Protein AF-A0A5Y3W7X8-F1 (afdb_monomer)

Nearest PDB structures (foldseek):
  7f9i-assembly1_A  TM=9.180E-01  e=1.423E-04  Edwardsiella piscicida
  7f9h-assembly1_A  TM=9.245E-01  e=3.688E-04  Edwardsiella piscicida
  1ner-assembly1_A  TM=7.891E-01  e=1.986E-02  Muvirus mu
  3vk0-assembly2_B  TM=6.222E-01  e=3.821E-02  Neisseria meningitidis MC58
  1b0n-assembly1_A  TM=5.680E-01  e=2.277E-01  Bacillus subtilis

Solvent-accessible surface area (backbone atoms only — not comparable to full-atom values): 5861 Å² total; per-residue (Å²): 138,85,85,83,81,81,90,77,95,73,78,95,57,100,55,52,61,52,70,64,59,56,51,50,49,28,54,76,68,72,49,50,73,66,55,52,27,61,75,67,72,47,62,88,62,48,52,60,44,16,74,75,75,67,35,70,71,34,43,45,53,51,18,61,74,62,74,42,60,44,54,76,44,29,38,64,62,42,55,54,49,50,5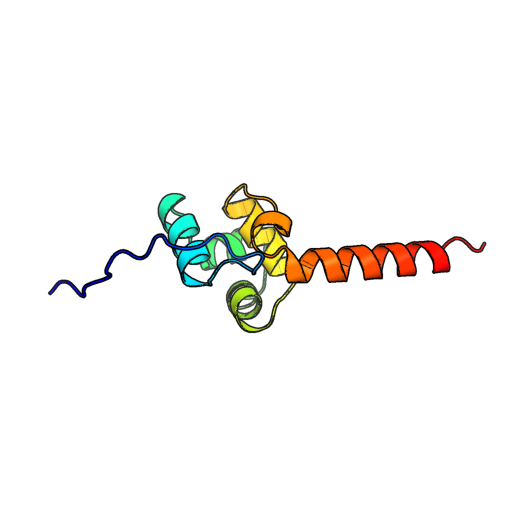8,49,48,55,58,53,51,68,71,69,71,79,128

InterPro domains:
  IPR010982 Lambda repressor-like, DNA-binding domain superfamily [G3DSA:1.10.260.40] (12-81)
  IPR010982 Lambda repressor-like, DNA-binding domain superfamily [SSF47413] (13-81)
  IPR038722 Ner, winged helix-turn-helix DNA-binding domain [PF13693] (16-83)

Foldseek 3Di:
DDDDDDDDPDDPDPAAAQPVVLVVLCVVLVHDLVNLCVVVVHPPCPLVCCNVPNDPVSLCSSCVSSVHDSCSNGVPVVVVVVVVVVVVVVVPPDD

Mean predicted aligned error: 9.62 Å

Organism: Salmonella diarizonae (NCBI:txid59204)

Secondary structure (DSSP, 8-state):
-------------SSPPPHHHHHHHHHHTT--HHHHHHHHTPPTTHHHHHHHH--HHHHHHHHHHHTS-HHHHSHHHHHHHHHHHHHHHHHS---

Structure (mmCIF, N/CA/C/O backbone):
data_AF-A0A5Y3W7X8-F1
#
_entry.id   AF-A0A5Y3W7X8-F1
#
loop_
_atom_site.group_PDB
_atom_site.id
_atom_site.type_symbol
_atom_site.label_atom_id
_atom_site.label_alt_id
_atom_site.label_comp_id
_atom_site.label_asym_id
_atom_site.label_entity_id
_atom_site.label_seq_id
_atom_site.pdbx_PDB_ins_code
_atom_site.Cartn_x
_atom_site.Cartn_y
_atom_site.Cartn_z
_atom_site.occupancy
_atom_site.B_iso_or_equiv
_atom_site.auth_seq_id
_atom_site.auth_comp_id
_atom_site.auth_asym_id
_atom_site.auth_atom_id
_atom_site.pdbx_PDB_model_num
ATOM 1 N N . MET A 1 1 ? -7.587 -9.653 28.472 1.00 47.09 1 MET A N 1
ATOM 2 C CA . MET A 1 1 ? -8.037 -9.454 27.073 1.00 47.09 1 MET A CA 1
ATOM 3 C C . MET A 1 1 ? -8.050 -7.955 26.796 1.00 47.09 1 MET A C 1
ATOM 5 O O . MET A 1 1 ? -8.196 -7.216 27.754 1.00 47.09 1 MET A O 1
ATOM 9 N N . ALA A 1 2 ? -7.871 -7.543 25.536 1.00 45.19 2 ALA A N 1
ATOM 10 C CA . ALA A 1 2 ? -7.619 -6.172 25.051 1.00 45.19 2 ALA A CA 1
ATOM 11 C C . ALA A 1 2 ? -6.156 -5.692 25.174 1.00 45.19 2 ALA A C 1
ATOM 13 O O . ALA A 1 2 ? -5.748 -5.066 26.147 1.00 45.19 2 ALA A O 1
ATOM 14 N N . LYS A 1 3 ? -5.351 -5.988 24.141 1.00 43.03 3 LYS A N 1
ATOM 15 C CA . LYS A 1 3 ? -4.081 -5.291 23.912 1.00 43.03 3 LYS A CA 1
ATOM 16 C C . LYS A 1 3 ? -4.385 -3.947 23.251 1.00 43.03 3 LYS A C 1
ATOM 18 O O . LYS A 1 3 ? -4.680 -3.884 22.065 1.00 43.03 3 LYS A O 1
ATOM 23 N N . ASN A 1 4 ? -4.377 -2.933 24.107 1.00 49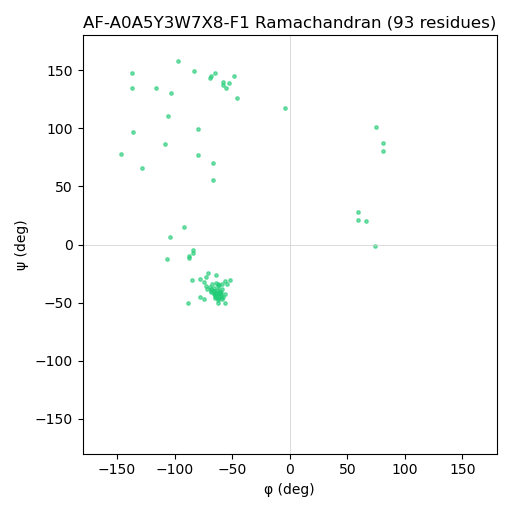.12 4 ASN A N 1
ATOM 24 C CA . ASN A 1 4 ? -3.920 -1.565 23.905 1.00 49.12 4 ASN A CA 1
ATOM 25 C C . ASN A 1 4 ? -3.283 -1.277 22.530 1.00 49.12 4 ASN A C 1
ATOM 27 O O . ASN A 1 4 ? -2.219 -1.816 22.224 1.00 49.12 4 ASN A O 1
ATOM 31 N N . GLN A 1 5 ? -3.885 -0.380 21.748 1.00 45.72 5 GLN A N 1
ATOM 32 C CA . GLN A 1 5 ? -3.160 0.337 20.702 1.00 45.72 5 GLN A CA 1
ATOM 33 C C . GLN A 1 5 ? -3.574 1.809 20.745 1.00 45.72 5 GLN A C 1
ATOM 35 O O . GLN A 1 5 ? -4.640 2.209 20.279 1.00 45.72 5 GLN A O 1
ATOM 40 N N . GLU A 1 6 ? -2.738 2.581 21.430 1.00 42.88 6 GLU A N 1
ATOM 41 C CA . GLU A 1 6 ? -2.908 4.002 21.688 1.00 42.88 6 GLU A CA 1
ATOM 42 C C . GLU A 1 6 ? -2.752 4.834 20.411 1.00 42.88 6 GLU A C 1
ATOM 44 O O . GLU A 1 6 ? -1.935 4.566 19.528 1.00 42.88 6 GLU A O 1
ATOM 49 N N . ARG A 1 7 ? -3.577 5.881 20.360 1.00 61.72 7 ARG A N 1
ATOM 50 C CA . ARG A 1 7 ? -3.560 7.000 19.420 1.00 61.72 7 ARG A CA 1
ATOM 51 C C . ARG A 1 7 ? -2.148 7.565 19.229 1.00 61.72 7 ARG A C 1
ATOM 53 O O . ARG A 1 7 ? -1.578 8.068 20.183 1.00 61.72 7 ARG A O 1
ATOM 60 N N . THR A 1 8 ? -1.676 7.652 17.987 1.00 42.94 8 THR A N 1
ATOM 61 C CA . THR A 1 8 ? -0.740 8.709 17.547 1.00 42.94 8 THR A CA 1
ATOM 62 C C . THR A 1 8 ? -1.015 9.064 16.085 1.00 42.94 8 THR A C 1
ATOM 64 O O . THR A 1 8 ? -0.339 8.646 15.148 1.00 42.94 8 THR A O 1
ATOM 67 N N . ALA A 1 9 ? -2.066 9.855 15.873 1.00 52.59 9 ALA A N 1
ATOM 68 C CA . ALA A 1 9 ? -2.237 10.604 14.636 1.00 52.59 9 ALA A CA 1
ATOM 69 C C . ALA A 1 9 ? -1.352 11.856 14.711 1.00 52.59 9 ALA A C 1
ATOM 71 O O . ALA A 1 9 ? -1.852 12.940 14.984 1.00 52.59 9 ALA A O 1
ATOM 72 N N . GLU A 1 10 ? -0.040 11.718 14.505 1.00 49.59 10 GLU A N 1
ATOM 73 C CA . GLU A 1 10 ? 0.848 12.880 14.432 1.00 49.59 10 GLU A CA 1
ATOM 74 C C . GLU A 1 10 ? 1.880 12.792 13.303 1.00 49.59 10 GLU A C 1
ATOM 76 O O . GLU A 1 10 ? 2.581 11.799 13.124 1.00 49.59 10 GLU A O 1
ATOM 81 N N . LYS A 1 11 ? 1.981 13.930 12.602 1.00 42.50 11 LYS A N 1
ATOM 82 C CA . LYS A 1 11 ? 2.998 14.366 11.632 1.00 42.50 11 LYS A CA 1
ATOM 83 C C . LYS A 1 11 ? 2.956 13.719 10.246 1.00 42.50 11 LYS A C 1
ATOM 85 O O . LYS A 1 11 ? 3.533 12.669 9.978 1.00 42.50 11 LYS A O 1
ATOM 90 N N . PHE A 1 12 ? 2.385 14.481 9.311 1.00 45.88 12 PHE A N 1
ATOM 91 C CA . PHE A 1 12 ? 2.612 14.371 7.869 1.00 45.88 12 PHE A CA 1
ATOM 92 C C . PHE A 1 12 ? 4.066 14.778 7.558 1.00 45.88 12 PHE A C 1
ATOM 94 O O . PHE A 1 12 ? 4.354 15.861 7.060 1.00 45.88 12 PHE A O 1
ATOM 101 N N . SER A 1 13 ? 5.021 13.939 7.958 1.00 49.50 13 SER A N 1
ATOM 102 C CA . SER A 1 13 ? 6.391 14.036 7.467 1.00 49.50 13 SER A CA 1
ATOM 103 C C . SER A 1 13 ? 6.377 13.642 5.990 1.00 49.50 13 SER A C 1
ATOM 105 O O . SER A 1 13 ? 5.609 12.762 5.608 1.00 49.50 13 SER A O 1
ATOM 107 N N . PHE A 1 14 ? 7.211 14.273 5.163 1.00 59.25 14 PHE A N 1
ATOM 108 C CA . PHE A 1 14 ? 7.471 13.915 3.761 1.00 59.25 14 PHE A CA 1
ATOM 109 C C . PHE A 1 14 ? 8.179 12.544 3.677 1.00 59.25 14 PHE A C 1
ATOM 111 O O . PHE A 1 14 ? 9.312 12.406 3.224 1.00 59.25 14 PHE A O 1
ATOM 118 N N . ARG A 1 15 ? 7.563 11.524 4.265 1.00 73.75 15 ARG A N 1
ATOM 119 C CA . ARG A 1 15 ? 8.090 10.186 4.485 1.00 73.75 15 ARG A CA 1
ATOM 120 C C . ARG A 1 15 ? 6.996 9.194 4.141 1.00 73.75 15 ARG A C 1
ATOM 122 O O . ARG A 1 15 ? 5.808 9.469 4.300 1.00 73.75 15 ARG A O 1
ATOM 129 N N . ASP A 1 16 ? 7.439 8.050 3.648 1.00 86.06 16 ASP A N 1
ATOM 130 C CA . ASP A 1 16 ? 6.590 6.908 3.345 1.00 86.06 16 ASP A CA 1
ATOM 131 C C . ASP A 1 16 ? 5.653 6.582 4.519 1.00 86.06 16 ASP A C 1
ATOM 133 O O . ASP A 1 16 ? 6.025 6.720 5.689 1.00 86.06 16 ASP A O 1
ATOM 137 N N . TRP A 1 17 ? 4.438 6.125 4.214 1.00 88.44 17 TRP A N 1
ATOM 138 C CA . TRP A 1 17 ? 3.497 5.683 5.231 1.00 88.44 17 TRP A CA 1
ATOM 139 C C . TRP A 1 17 ? 4.118 4.554 6.059 1.00 88.44 17 TRP A C 1
ATOM 141 O O . TRP A 1 17 ? 4.704 3.621 5.498 1.00 88.44 17 TRP A O 1
ATOM 151 N N . PRO A 1 18 ? 3.950 4.579 7.391 1.00 86.00 18 PRO A N 1
ATOM 152 C CA . PRO A 1 18 ? 4.357 3.458 8.218 1.00 86.00 18 PRO A CA 1
ATOM 153 C C . PRO A 1 18 ? 3.516 2.224 7.871 1.00 86.00 18 PRO A C 1
ATOM 155 O O . PRO A 1 18 ? 2.329 2.328 7.543 1.00 86.00 18 PRO A O 1
ATOM 158 N N . ALA A 1 19 ? 4.117 1.036 7.981 1.00 84.38 19 ALA A N 1
ATOM 159 C CA . ALA A 1 19 ? 3.461 -0.226 7.631 1.00 84.38 19 ALA A CA 1
ATOM 160 C C . ALA A 1 19 ? 2.143 -0.447 8.397 1.00 84.38 19 ALA A C 1
ATOM 162 O O . ALA A 1 19 ? 1.210 -1.043 7.864 1.00 84.38 19 ALA A O 1
ATOM 163 N N . GLU A 1 20 ? 2.045 0.053 9.630 1.00 86.81 20 GLU A N 1
ATOM 164 C CA . GLU A 1 20 ? 0.830 -0.013 10.448 1.00 86.81 20 GLU A CA 1
ATOM 165 C C . GLU A 1 20 ? -0.322 0.800 9.859 1.00 86.81 20 GLU A C 1
ATOM 167 O O . GLU A 1 20 ? -1.446 0.313 9.820 1.00 86.81 20 GLU A O 1
ATOM 172 N N . LYS A 1 21 ? -0.048 1.993 9.317 1.00 88.38 21 LYS A N 1
ATOM 173 C CA . LYS A 1 21 ? -1.070 2.827 8.671 1.00 88.38 21 LYS A CA 1
ATOM 174 C C . LYS A 1 21 ? -1.610 2.172 7.401 1.00 88.38 21 LYS A C 1
ATOM 176 O O . LYS A 1 21 ? -2.813 2.191 7.162 1.00 88.38 21 LYS A O 1
ATOM 181 N N . VAL A 1 22 ? -0.729 1.555 6.613 1.00 89.25 22 VAL A N 1
ATOM 182 C CA . VAL A 1 22 ? -1.119 0.785 5.420 1.00 89.25 22 VAL A CA 1
ATOM 183 C C . VAL A 1 22 ? -1.999 -0.403 5.816 1.00 89.25 22 VAL A C 1
ATOM 185 O O . VAL A 1 22 ? -3.062 -0.597 5.236 1.00 89.25 22 VAL A O 1
ATOM 188 N N . LYS A 1 23 ? -1.607 -1.160 6.851 1.00 88.19 23 LYS A N 1
ATOM 189 C CA . LYS A 1 23 ? -2.420 -2.264 7.385 1.00 88.19 23 LYS A CA 1
ATOM 190 C C . LYS A 1 23 ? -3.766 -1.786 7.930 1.00 88.19 23 LYS A C 1
ATOM 192 O O . LYS A 1 23 ? -4.768 -2.434 7.664 1.00 88.19 23 LYS A O 1
ATOM 197 N N . GLY A 1 24 ? -3.798 -0.660 8.641 1.00 91.50 24 GLY A N 1
ATOM 198 C CA . GLY A 1 24 ? -5.031 -0.062 9.155 1.00 91.50 24 GLY A CA 1
ATOM 199 C C . GLY A 1 24 ? -6.014 0.257 8.032 1.00 91.50 24 GLY A C 1
ATOM 200 O O . GLY A 1 24 ? -7.160 -0.173 8.090 1.00 91.50 24 GLY A O 1
ATOM 201 N N . ARG A 1 25 ? -5.543 0.892 6.950 1.00 92.38 25 ARG A N 1
ATOM 202 C CA . ARG A 1 25 ? -6.379 1.140 5.765 1.00 92.38 25 ARG A CA 1
ATOM 203 C C . ARG A 1 25 ? -6.897 -0.137 5.114 1.00 92.38 25 ARG A C 1
ATOM 205 O O . ARG A 1 25 ? -8.055 -0.183 4.729 1.00 92.38 25 ARG A O 1
ATOM 212 N N . LEU A 1 26 ? -6.064 -1.169 5.002 1.00 90.62 26 LEU A N 1
ATOM 213 C CA . LEU A 1 26 ? -6.498 -2.458 4.458 1.00 90.62 26 LEU A CA 1
ATOM 214 C C . LEU A 1 26 ? -7.621 -3.081 5.299 1.00 90.62 26 LEU A C 1
ATOM 216 O O . LEU A 1 26 ? -8.606 -3.560 4.745 1.00 90.62 26 LEU A O 1
ATOM 220 N N . VAL A 1 27 ? -7.511 -3.001 6.628 1.00 90.69 27 VAL A N 1
ATOM 221 C CA . VAL A 1 27 ? -8.557 -3.465 7.551 1.00 90.69 27 VAL A CA 1
ATOM 222 C C . VAL A 1 27 ? -9.835 -2.635 7.416 1.00 90.69 27 VAL A C 1
ATOM 224 O O . VAL A 1 27 ? -10.912 -3.219 7.364 1.00 90.69 27 VAL A O 1
ATOM 227 N N . GLU A 1 28 ? -9.736 -1.307 7.299 1.00 90.19 28 GLU A N 1
ATOM 228 C CA . GLU A 1 28 ? -10.894 -0.429 7.048 1.00 90.19 28 GLU A CA 1
ATOM 229 C C . GLU A 1 28 ? -11.631 -0.788 5.751 1.00 90.19 28 GLU A C 1
ATOM 231 O O . GLU A 1 28 ? -12.853 -0.685 5.693 1.00 90.19 28 GLU A O 1
ATOM 236 N N . MET A 1 29 ? -10.907 -1.242 4.724 1.00 88.94 29 MET A N 1
ATOM 237 C CA . MET A 1 29 ? -11.498 -1.706 3.464 1.00 88.94 29 MET A CA 1
ATOM 238 C C . MET A 1 29 ? -11.967 -3.163 3.500 1.00 88.94 29 MET A C 1
ATOM 240 O O . MET A 1 29 ? -12.531 -3.645 2.522 1.00 88.94 29 MET A O 1
ATOM 244 N N . GLY A 1 30 ? -11.721 -3.883 4.598 1.00 91.69 30 GLY A N 1
ATOM 245 C CA . GLY A 1 30 ? -12.017 -5.311 4.703 1.00 91.69 30 GLY A CA 1
ATOM 246 C C . GLY A 1 30 ? -11.165 -6.185 3.778 1.00 91.69 30 GLY A C 1
ATOM 247 O O . GLY A 1 30 ? -11.546 -7.314 3.483 1.00 91.69 30 GLY A O 1
ATOM 248 N N . VAL A 1 31 ? -10.017 -5.685 3.313 1.00 91.25 31 VAL A N 1
ATOM 249 C CA . VAL A 1 31 ? -9.122 -6.398 2.397 1.00 91.25 31 VAL A CA 1
ATOM 250 C C . VAL A 1 31 ? -7.926 -6.944 3.170 1.00 91.25 31 VAL A C 1
ATOM 252 O O . VAL A 1 31 ? -7.247 -6.216 3.894 1.00 91.25 31 VAL A O 1
ATOM 255 N N . THR A 1 32 ? -7.609 -8.229 3.000 1.00 89.81 32 THR A N 1
ATOM 256 C CA . THR A 1 32 ? -6.394 -8.815 3.585 1.00 89.81 32 THR A CA 1
ATOM 257 C C . THR A 1 32 ? -5.254 -8.871 2.572 1.00 89.81 32 THR A C 1
ATOM 259 O O . THR A 1 32 ? -5.477 -8.929 1.366 1.00 89.81 32 THR A O 1
ATOM 262 N N . LEU A 1 33 ? -4.003 -8.938 3.047 1.00 87.50 33 LEU A N 1
ATOM 263 C CA . LEU A 1 33 ? -2.835 -9.114 2.165 1.00 87.50 33 LEU A CA 1
ATOM 264 C C . LEU A 1 33 ? -2.981 -10.344 1.254 1.00 87.50 33 LEU A C 1
ATOM 266 O O . LEU A 1 33 ? -2.543 -10.321 0.110 1.00 87.50 33 LEU A O 1
ATOM 270 N N . ARG A 1 34 ? -3.629 -11.397 1.759 1.00 88.12 34 ARG A N 1
ATOM 271 C CA . ARG A 1 34 ? -3.837 -12.655 1.044 1.00 88.12 34 ARG A CA 1
ATOM 272 C C . ARG A 1 34 ? -4.913 -12.532 -0.036 1.00 88.12 34 ARG A C 1
ATOM 274 O O . ARG A 1 34 ? -4.802 -13.177 -1.074 1.00 88.12 34 ARG A O 1
ATOM 281 N N . ASP A 1 35 ? -5.927 -11.695 0.185 1.00 90.25 35 ASP A N 1
ATOM 282 C CA . ASP A 1 35 ? -6.928 -11.375 -0.838 1.00 90.25 35 ASP A CA 1
ATOM 283 C C . ASP A 1 35 ? -6.315 -10.560 -1.977 1.00 90.25 35 ASP A C 1
ATOM 285 O O . ASP A 1 35 ? -6.597 -10.840 -3.139 1.00 90.25 35 ASP A O 1
ATOM 289 N N . ILE A 1 36 ? -5.402 -9.634 -1.665 1.00 90.88 36 ILE A N 1
ATOM 290 C CA . ILE A 1 36 ? -4.632 -8.894 -2.679 1.00 90.88 36 ILE A CA 1
ATOM 291 C C . ILE A 1 36 ? -3.765 -9.858 -3.494 1.00 90.88 36 ILE A C 1
ATOM 293 O O . ILE A 1 36 ? -3.780 -9.805 -4.720 1.00 90.88 36 ILE A O 1
ATOM 297 N N . GLU A 1 37 ? -3.037 -10.765 -2.832 1.00 89.31 37 GLU A N 1
ATOM 298 C CA . GLU A 1 37 ? -2.225 -11.786 -3.509 1.00 89.31 37 GLU A CA 1
ATOM 299 C C . GLU A 1 37 ? -3.073 -12.660 -4.437 1.00 89.31 37 GLU A C 1
ATOM 301 O O . GLU A 1 37 ? -2.696 -12.872 -5.589 1.00 89.31 37 GLU A O 1
ATOM 306 N N . ARG A 1 38 ? -4.244 -13.109 -3.966 1.00 89.75 38 ARG A N 1
ATOM 307 C CA . ARG A 1 38 ? -5.171 -13.929 -4.756 1.00 89.75 38 ARG A CA 1
ATOM 308 C C . ARG A 1 38 ? -5.737 -13.164 -5.951 1.00 89.75 38 ARG A C 1
ATOM 310 O O . ARG A 1 38 ? -5.758 -13.711 -7.047 1.00 89.75 38 ARG A O 1
ATOM 317 N N . SER A 1 39 ? -6.172 -11.922 -5.745 1.00 87.12 39 SER A N 1
ATOM 318 C CA . SER A 1 39 ? -6.731 -11.069 -6.801 1.00 87.12 39 SER A CA 1
ATOM 319 C C . SER A 1 39 ? -5.698 -10.768 -7.890 1.00 87.12 39 SER A C 1
ATOM 321 O O . SER A 1 39 ? -5.995 -10.815 -9.079 1.00 87.12 39 SER A O 1
ATOM 323 N N . ALA A 1 40 ? -4.448 -10.539 -7.486 1.00 85.06 40 ALA A N 1
ATOM 324 C CA . ALA A 1 40 ? -3.357 -10.220 -8.396 1.00 85.06 40 ALA A CA 1
ATOM 325 C C . ALA A 1 40 ? -2.678 -11.443 -9.036 1.00 85.06 40 ALA A C 1
ATOM 327 O O . ALA A 1 40 ? -1.777 -11.271 -9.859 1.00 85.06 40 ALA A O 1
ATOM 328 N N . GLY A 1 41 ? -3.022 -12.665 -8.615 1.00 85.81 41 GLY A N 1
ATOM 329 C CA . GLY A 1 41 ? -2.283 -13.875 -8.990 1.00 85.81 41 GLY A CA 1
ATOM 330 C C . GLY A 1 41 ? -0.809 -13.837 -8.560 1.00 85.81 41 GLY A C 1
ATOM 331 O O . GLY A 1 41 ? 0.052 -14.416 -9.223 1.00 85.81 41 GLY A O 1
ATOM 332 N N . ALA A 1 42 ? -0.493 -13.111 -7.486 1.00 80.94 42 ALA A N 1
ATOM 333 C CA . ALA A 1 42 ? 0.873 -12.948 -7.008 1.00 80.94 42 ALA A CA 1
ATOM 334 C C . ALA A 1 42 ? 1.304 -14.139 -6.130 1.00 80.94 42 ALA A C 1
ATOM 336 O O . ALA A 1 42 ? 0.476 -14.708 -5.414 1.00 80.94 42 ALA A O 1
ATOM 337 N N . PRO A 1 43 ? 2.604 -14.499 -6.116 1.00 78.62 43 PRO A N 1
ATOM 338 C CA . PRO A 1 43 ? 3.125 -15.487 -5.179 1.00 78.62 43 PRO A CA 1
ATOM 339 C C . PRO A 1 43 ? 2.864 -15.056 -3.735 1.00 78.62 43 PRO A C 1
ATOM 341 O O . PRO A 1 43 ? 3.050 -13.882 -3.396 1.00 78.62 43 PRO A O 1
ATOM 344 N N . MET A 1 44 ? 2.501 -16.016 -2.887 1.00 73.44 44 MET A N 1
ATOM 345 C CA . MET A 1 44 ? 2.350 -15.814 -1.446 1.00 73.44 44 MET A CA 1
ATOM 346 C C . MET A 1 44 ? 3.630 -15.179 -0.863 1.00 73.44 44 MET A C 1
ATOM 348 O O . MET A 1 44 ? 4.732 -15.512 -1.295 1.00 73.44 44 MET A O 1
ATOM 352 N N . ASP A 1 45 ? 3.481 -14.218 0.052 1.00 78.75 45 ASP A N 1
ATOM 353 C CA . ASP A 1 45 ? 4.542 -13.366 0.625 1.00 78.75 45 ASP A CA 1
ATOM 354 C C . ASP A 1 45 ? 5.102 -12.253 -0.284 1.00 78.75 45 ASP A C 1
ATOM 356 O O . ASP A 1 45 ? 5.911 -11.434 0.177 1.00 78.75 45 ASP A O 1
ATOM 360 N N . SER A 1 46 ? 4.641 -12.115 -1.532 1.00 83.06 46 SER A N 1
ATOM 361 C CA . SER A 1 46 ? 5.054 -10.995 -2.397 1.00 83.06 46 SER A CA 1
ATOM 362 C C . SER A 1 46 ? 4.629 -9.645 -1.820 1.00 83.06 46 SER A C 1
ATOM 364 O O . SER A 1 46 ? 5.416 -8.693 -1.797 1.00 83.06 46 SER A O 1
ATOM 366 N N . ILE A 1 47 ? 3.401 -9.559 -1.303 1.00 86.94 47 ILE A N 1
ATOM 367 C CA . ILE A 1 47 ? 2.862 -8.323 -0.720 1.00 86.94 47 ILE A CA 1
ATOM 368 C C . ILE A 1 47 ? 3.526 -8.039 0.631 1.00 86.94 47 ILE A C 1
ATOM 370 O O . ILE A 1 47 ? 3.841 -6.893 0.961 1.00 86.94 47 ILE A O 1
ATOM 374 N N . ARG A 1 48 ? 3.838 -9.088 1.395 1.00 85.62 48 ARG A N 1
ATOM 375 C CA . ARG A 1 48 ? 4.567 -8.965 2.663 1.00 85.62 48 ARG A CA 1
ATOM 376 C C . ARG A 1 48 ? 5.989 -8.450 2.441 1.00 85.62 48 ARG A C 1
ATOM 378 O O . ARG A 1 48 ? 6.438 -7.538 3.135 1.00 85.62 48 ARG A O 1
ATOM 385 N N . THR A 1 49 ? 6.662 -8.966 1.417 1.00 84.12 49 THR A N 1
ATOM 386 C CA . THR A 1 49 ? 7.984 -8.498 0.985 1.00 84.12 49 THR A CA 1
ATOM 387 C C . THR A 1 49 ? 7.932 -7.055 0.487 1.00 84.12 49 THR A C 1
ATOM 389 O O . THR A 1 49 ? 8.878 -6.301 0.722 1.00 84.12 49 THR A O 1
ATOM 392 N N . ALA A 1 50 ? 6.825 -6.630 -0.132 1.00 86.00 50 ALA A N 1
ATOM 393 C CA . ALA A 1 50 ? 6.641 -5.247 -0.564 1.00 86.00 50 ALA A CA 1
ATOM 394 C C . ALA A 1 50 ? 6.710 -4.255 0.600 1.00 86.00 50 ALA A C 1
ATOM 396 O O . ALA A 1 50 ? 7.419 -3.255 0.497 1.00 86.00 50 ALA A O 1
ATOM 397 N N . LEU A 1 51 ? 6.068 -4.581 1.725 1.00 83.31 51 LEU A N 1
ATOM 398 C CA . LEU A 1 51 ? 6.087 -3.756 2.935 1.00 83.31 51 LEU A CA 1
ATOM 399 C C . LEU A 1 51 ? 7.469 -3.699 3.606 1.00 83.31 51 LEU A C 1
ATOM 401 O O . LEU A 1 51 ? 7.822 -2.670 4.175 1.00 83.31 51 LEU A O 1
ATOM 405 N N . VAL A 1 52 ? 8.253 -4.782 3.548 1.00 81.94 52 VAL A N 1
ATOM 406 C CA . VAL A 1 52 ? 9.560 -4.869 4.232 1.00 81.94 52 VAL A CA 1
ATOM 407 C C . VAL A 1 52 ? 10.702 -4.336 3.366 1.00 81.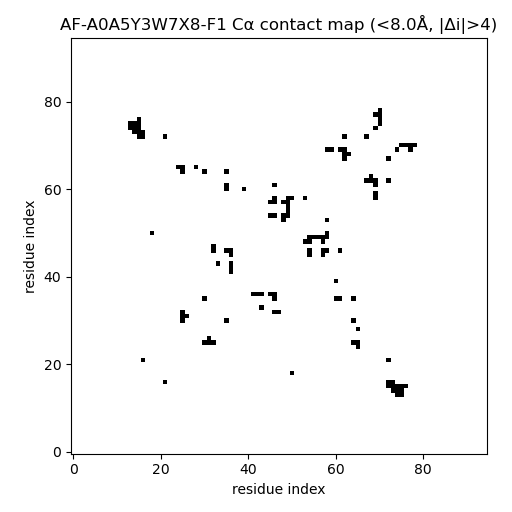94 52 VAL A C 1
ATOM 409 O O . VAL A 1 52 ? 11.504 -3.525 3.821 1.00 81.94 52 VAL A O 1
ATOM 412 N N . ARG A 1 53 ? 10.803 -4.794 2.114 1.00 78.44 53 ARG A N 1
ATOM 413 C CA . ARG A 1 53 ? 11.951 -4.538 1.226 1.00 78.44 53 ARG A CA 1
ATOM 414 C C . ARG A 1 53 ? 11.668 -3.531 0.113 1.00 78.44 53 ARG A C 1
ATOM 416 O O . ARG A 1 53 ? 12.608 -3.057 -0.513 1.00 78.44 53 ARG A O 1
ATOM 423 N N . GLY A 1 54 ? 10.407 -3.168 -0.127 1.00 78.69 54 GLY A N 1
ATOM 424 C CA . GLY A 1 54 ? 10.037 -2.242 -1.199 1.00 78.69 54 GLY A CA 1
ATOM 425 C C . GLY A 1 54 ? 9.957 -2.887 -2.568 1.00 78.69 54 GLY A C 1
ATOM 426 O O . GLY A 1 54 ? 10.859 -2.751 -3.397 1.00 78.69 54 GLY A O 1
ATOM 427 N N . PHE A 1 55 ? 8.843 -3.557 -2.831 1.00 84.44 55 PHE A N 1
ATOM 428 C CA . PHE A 1 55 ? 8.598 -4.231 -4.098 1.00 84.44 55 PHE A CA 1
ATOM 429 C C . PHE A 1 55 ? 7.579 -3.433 -4.921 1.00 84.44 55 PHE A C 1
ATOM 431 O O . PHE A 1 55 ? 6.409 -3.409 -4.549 1.00 84.44 55 PHE A O 1
ATOM 438 N N . PRO A 1 56 ? 7.974 -2.795 -6.041 1.00 86.00 56 PRO A N 1
ATOM 439 C CA . PRO A 1 56 ? 7.111 -1.846 -6.752 1.00 86.00 56 PRO A CA 1
ATOM 440 C C . PRO A 1 56 ? 5.796 -2.461 -7.230 1.00 86.00 56 PRO A C 1
ATOM 442 O O . PRO A 1 56 ? 4.763 -1.811 -7.147 1.00 86.00 56 PRO A O 1
ATOM 445 N N . LYS A 1 57 ? 5.808 -3.718 -7.697 1.00 86.00 57 LYS A N 1
ATOM 446 C CA . LYS A 1 57 ? 4.572 -4.395 -8.119 1.00 86.00 57 LYS A CA 1
ATOM 447 C C . LYS A 1 57 ? 3.620 -4.605 -6.938 1.00 86.00 57 LYS A C 1
ATOM 449 O O . LYS A 1 57 ? 2.436 -4.344 -7.067 1.00 86.00 57 LYS A O 1
ATOM 454 N N . GLY A 1 58 ? 4.139 -5.007 -5.777 1.00 89.50 58 GLY A N 1
ATOM 455 C CA . GLY A 1 58 ? 3.322 -5.163 -4.572 1.00 89.50 58 GLY A CA 1
ATOM 456 C C . GLY A 1 58 ? 2.834 -3.829 -4.002 1.00 89.50 58 GLY A C 1
ATOM 457 O O . GLY A 1 58 ? 1.695 -3.742 -3.566 1.00 89.50 58 GLY A O 1
ATOM 458 N N . GLU A 1 59 ? 3.658 -2.778 -4.062 1.00 90.69 59 GLU A N 1
ATOM 459 C CA . GLU A 1 59 ? 3.268 -1.409 -3.690 1.00 90.69 59 GLU A CA 1
ATOM 460 C C . GLU A 1 59 ? 2.094 -0.911 -4.557 1.00 90.69 59 GLU A C 1
ATOM 462 O O . GLU A 1 59 ? 1.161 -0.317 -4.023 1.00 90.69 59 GLU A O 1
ATOM 467 N N . ILE A 1 60 ? 2.091 -1.198 -5.867 1.00 90.44 60 ILE A N 1
ATOM 468 C CA . ILE A 1 60 ? 0.961 -0.877 -6.760 1.00 90.44 60 ILE A CA 1
ATOM 469 C C . ILE A 1 60 ? -0.306 -1.620 -6.329 1.00 90.44 60 ILE A C 1
ATOM 471 O O . ILE A 1 60 ? -1.331 -0.983 -6.132 1.00 90.44 60 ILE A O 1
ATOM 475 N N . LEU A 1 61 ? -0.224 -2.933 -6.114 1.00 91.56 61 LEU A N 1
ATOM 476 C CA . LEU A 1 61 ? -1.392 -3.741 -5.746 1.00 91.56 61 LEU A CA 1
ATOM 477 C C . LEU A 1 61 ? -2.017 -3.296 -4.417 1.00 91.56 61 LEU A C 1
ATOM 479 O O . LEU A 1 61 ? -3.235 -3.251 -4.276 1.00 91.56 61 LEU A O 1
ATOM 483 N N . ILE A 1 62 ? -1.185 -2.929 -3.438 1.00 90.81 62 ILE A N 1
ATOM 484 C CA . ILE A 1 62 ? -1.661 -2.368 -2.168 1.00 90.81 62 ILE A CA 1
ATOM 485 C C . ILE A 1 62 ? -2.321 -1.002 -2.395 1.00 90.81 62 ILE A C 1
ATOM 487 O O . ILE A 1 62 ? -3.363 -0.723 -1.812 1.00 90.81 62 ILE A O 1
ATOM 491 N N . ALA A 1 63 ? -1.723 -0.147 -3.225 1.00 92.38 63 ALA A N 1
ATOM 492 C CA . ALA A 1 63 ? -2.276 1.160 -3.564 1.00 92.38 63 ALA A CA 1
ATOM 493 C C . ALA A 1 63 ? -3.642 1.046 -4.259 1.00 92.38 63 ALA A C 1
ATOM 495 O O . ALA A 1 63 ? -4.565 1.775 -3.907 1.00 92.38 63 ALA A O 1
ATOM 496 N N . GLU A 1 64 ? -3.789 0.095 -5.183 1.00 91.44 64 GLU A N 1
ATOM 497 C CA . GLU A 1 64 ? -5.055 -0.222 -5.852 1.00 91.44 64 GLU A CA 1
ATOM 498 C C . GLU A 1 64 ? -6.095 -0.747 -4.862 1.00 91.44 64 GLU A C 1
ATOM 500 O O . GLU A 1 64 ? -7.221 -0.257 -4.847 1.00 91.44 64 GLU A O 1
ATOM 505 N N . ALA A 1 65 ? -5.704 -1.665 -3.973 1.00 91.12 65 ALA A N 1
ATOM 506 C CA . ALA A 1 65 ? -6.584 -2.193 -2.933 1.00 91.12 65 ALA A CA 1
ATOM 507 C C . ALA A 1 65 ? -7.064 -1.115 -1.948 1.00 91.12 65 ALA A C 1
ATOM 509 O O . ALA A 1 65 ? -8.185 -1.199 -1.464 1.00 91.12 65 ALA A O 1
ATOM 510 N N . ILE A 1 66 ? -6.227 -0.113 -1.655 1.00 91.31 66 ILE A N 1
ATOM 511 C CA . ILE A 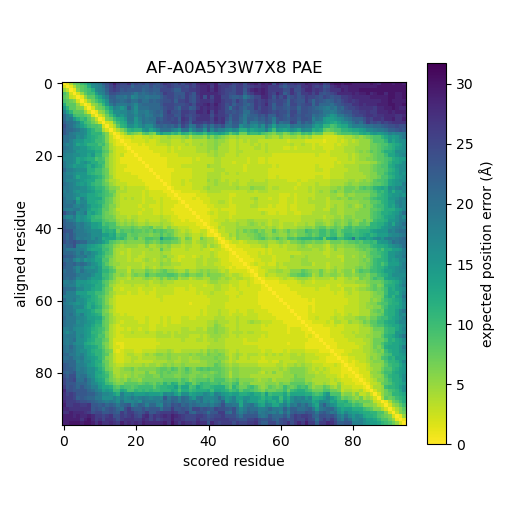1 66 ? -6.552 1.030 -0.784 1.00 91.31 66 ILE A CA 1
ATOM 512 C C . ILE A 1 66 ? -7.213 2.178 -1.581 1.00 91.31 66 ILE A C 1
ATOM 514 O O . ILE A 1 66 ? -7.670 3.158 -1.000 1.00 91.31 66 ILE A O 1
ATOM 518 N N . GLY A 1 67 ? -7.238 2.129 -2.915 1.00 91.12 67 GLY A N 1
ATOM 519 C CA . GLY A 1 67 ? -7.719 3.236 -3.749 1.00 91.12 67 GLY A CA 1
ATOM 520 C C . GLY A 1 67 ? -6.946 4.551 -3.559 1.00 91.12 67 GLY A C 1
ATOM 521 O O . GLY A 1 67 ? -7.469 5.626 -3.848 1.00 91.12 67 GLY A O 1
ATOM 522 N N . VAL A 1 68 ? -5.713 4.493 -3.047 1.00 91.25 68 VAL A N 1
ATOM 523 C CA . VAL A 1 68 ? -4.848 5.660 -2.820 1.00 91.25 68 VAL A CA 1
ATOM 524 C C . VAL A 1 68 ? -3.616 5.524 -3.705 1.00 91.25 68 VAL A C 1
ATOM 526 O O . VAL A 1 68 ? -3.003 4.458 -3.711 1.00 91.25 68 VAL A O 1
ATOM 529 N N . PRO A 1 69 ? -3.182 6.580 -4.415 1.00 89.75 69 PRO A N 1
ATOM 530 C CA . PRO A 1 69 ? -2.002 6.507 -5.264 1.00 89.75 69 PRO A CA 1
ATOM 531 C C . PRO A 1 69 ? -0.763 6.029 -4.498 1.00 89.75 69 PRO A C 1
ATOM 533 O O . PRO A 1 69 ? -0.425 6.553 -3.436 1.00 89.75 69 PRO A O 1
ATOM 536 N N . LYS A 1 70 ? -0.011 5.096 -5.087 1.00 89.94 70 LYS A N 1
ATOM 537 C CA . LYS A 1 70 ? 1.280 4.608 -4.560 1.00 89.94 70 LYS A CA 1
ATOM 538 C C . LYS A 1 70 ? 2.276 5.729 -4.238 1.00 89.94 70 LYS A C 1
ATOM 540 O O . LYS A 1 70 ? 3.058 5.602 -3.305 1.00 89.94 70 LYS A O 1
ATOM 545 N N . GLU A 1 71 ? 2.216 6.837 -4.976 1.00 89.75 71 GLU A N 1
ATOM 546 C CA . GLU A 1 71 ? 3.030 8.041 -4.762 1.00 89.75 71 GLU A CA 1
ATOM 547 C C . GLU A 1 71 ? 2.625 8.814 -3.504 1.00 89.75 71 GLU A C 1
ATOM 549 O O . GLU A 1 71 ? 3.447 9.506 -2.922 1.00 89.75 71 GLU A O 1
ATOM 554 N N . GLN A 1 72 ? 1.381 8.676 -3.047 1.00 89.50 72 GLN A N 1
ATOM 555 C CA . GLN A 1 72 ? 0.920 9.261 -1.791 1.00 89.50 72 GLN A CA 1
ATOM 556 C C . GLN A 1 72 ? 1.245 8.361 -0.592 1.00 89.50 72 GLN A C 1
ATOM 558 O O . GLN A 1 72 ? 1.475 8.866 0.508 1.00 89.50 72 GLN A O 1
ATOM 563 N N . ILE A 1 73 ? 1.279 7.039 -0.798 1.00 89.38 73 ILE A N 1
ATOM 564 C CA . ILE A 1 73 ? 1.655 6.068 0.239 1.00 89.38 73 ILE A CA 1
ATOM 565 C C . ILE A 1 73 ? 3.179 6.038 0.422 1.00 89.38 73 ILE A C 1
ATOM 567 O O . ILE A 1 73 ? 3.664 6.088 1.548 1.00 89.38 73 ILE A O 1
ATOM 571 N N . TRP A 1 74 ? 3.946 6.004 -0.670 1.00 89.00 74 TRP A N 1
ATOM 572 C CA . TRP A 1 74 ? 5.412 5.952 -0.667 1.00 89.00 74 TRP A CA 1
ATOM 573 C C . TRP A 1 74 ? 6.029 7.043 -1.564 1.00 89.00 74 TRP A C 1
ATOM 575 O O . TRP A 1 74 ? 6.658 6.719 -2.584 1.00 89.00 74 TRP A O 1
ATOM 585 N N . PRO A 1 75 ? 5.866 8.337 -1.221 1.00 89.06 75 PRO A N 1
ATOM 586 C CA . PRO A 1 75 ? 6.365 9.448 -2.034 1.00 89.06 75 PRO A CA 1
ATOM 587 C C . PRO A 1 75 ? 7.870 9.361 -2.288 1.00 89.06 75 PRO A C 1
ATOM 589 O O . PRO A 1 75 ? 8.308 9.506 -3.428 1.00 89.06 75 PRO A O 1
ATOM 592 N N . SER A 1 76 ? 8.667 9.019 -1.269 1.00 85.81 76 SER A N 1
ATOM 593 C CA . SER A 1 76 ? 10.130 8.984 -1.385 1.00 85.81 76 SER A CA 1
ATOM 594 C C . SER A 1 76 ? 10.609 7.904 -2.364 1.00 85.81 76 SER A C 1
ATOM 596 O O . SER A 1 76 ? 11.549 8.103 -3.141 1.00 85.81 76 SER A O 1
ATOM 598 N N . ARG A 1 77 ? 9.931 6.750 -2.376 1.00 85.38 77 ARG A N 1
ATOM 599 C CA . ARG A 1 77 ? 10.289 5.619 -3.245 1.00 85.38 77 ARG A CA 1
ATOM 600 C C . ARG A 1 77 ? 9.904 5.879 -4.688 1.00 85.38 77 ARG A C 1
ATOM 602 O O . ARG A 1 77 ? 10.707 5.639 -5.593 1.00 85.38 77 ARG A O 1
ATOM 609 N N . TRP A 1 78 ? 8.681 6.350 -4.911 1.00 86.44 78 TRP A N 1
ATOM 610 C CA . TRP A 1 78 ? 8.147 6.519 -6.258 1.00 86.44 78 TRP A CA 1
ATOM 611 C C . TRP A 1 78 ? 8.670 7.768 -6.952 1.00 86.44 78 TRP A C 1
ATOM 613 O O . TRP A 1 78 ? 8.893 7.705 -8.156 1.00 86.44 78 TRP A O 1
ATOM 623 N N . GLU A 1 79 ? 9.006 8.834 -6.225 1.00 85.81 79 GLU A N 1
ATOM 624 C CA . GLU A 1 79 ? 9.698 9.990 -6.801 1.00 85.81 79 GLU A CA 1
ATOM 625 C C . GLU A 1 79 ? 11.071 9.595 -7.370 1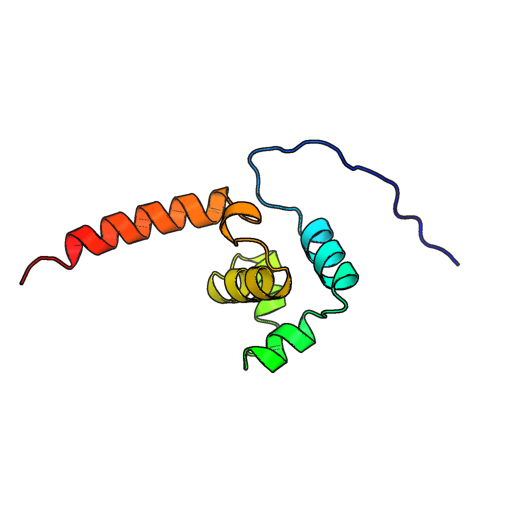.00 85.81 79 GLU A C 1
ATOM 627 O O . GLU A 1 79 ? 11.398 9.910 -8.520 1.00 85.81 79 GLU A O 1
ATOM 632 N N . LYS A 1 80 ? 11.850 8.808 -6.614 1.00 83.12 80 LYS A N 1
ATOM 633 C CA . LYS A 1 80 ? 13.143 8.286 -7.079 1.00 83.12 80 LYS A CA 1
ATOM 634 C C . LYS A 1 80 ? 12.978 7.362 -8.289 1.00 83.12 80 LYS A C 1
ATOM 636 O O . LYS A 1 80 ? 13.756 7.456 -9.239 1.00 83.12 80 LYS A O 1
ATOM 641 N N . ARG A 1 81 ? 11.972 6.474 -8.276 1.00 83.81 81 ARG A N 1
ATOM 642 C CA . ARG A 1 81 ? 11.679 5.578 -9.411 1.00 83.81 81 ARG A CA 1
ATOM 643 C C . ARG A 1 81 ? 11.231 6.357 -10.647 1.00 83.81 81 ARG A C 1
ATOM 645 O O . ARG A 1 81 ? 11.733 6.056 -11.723 1.00 83.81 81 ARG A O 1
ATOM 652 N N . ARG A 1 82 ? 10.348 7.351 -10.501 1.00 83.00 82 ARG A N 1
ATOM 653 C CA . ARG A 1 82 ? 9.881 8.220 -11.592 1.00 83.00 82 ARG A CA 1
ATOM 654 C C . ARG A 1 82 ? 11.067 8.895 -12.270 1.00 83.00 82 ARG A C 1
ATOM 656 O O . ARG A 1 82 ? 11.270 8.701 -13.463 1.00 83.00 82 ARG A O 1
ATOM 663 N N . ARG A 1 83 ? 11.954 9.508 -11.479 1.00 81.31 83 ARG A N 1
ATOM 664 C CA . ARG A 1 83 ? 13.177 10.146 -11.987 1.00 81.31 83 ARG A CA 1
ATOM 665 C C . ARG A 1 83 ? 14.125 9.168 -12.693 1.00 81.31 83 ARG A C 1
ATOM 6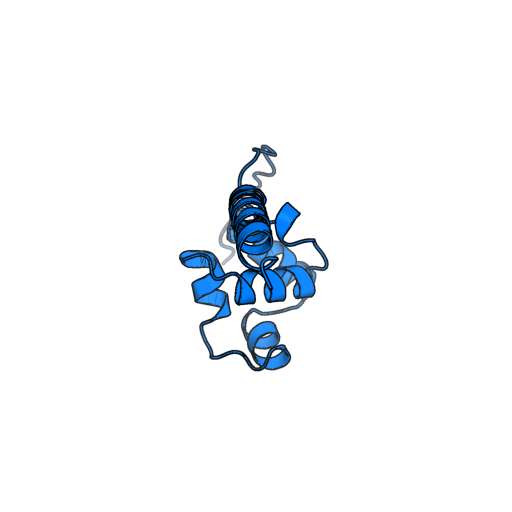67 O O . ARG A 1 83 ? 14.796 9.544 -13.652 1.00 81.31 83 ARG A O 1
ATOM 674 N N . MET A 1 84 ? 14.211 7.914 -12.236 1.00 76.62 84 MET A N 1
ATOM 675 C CA . MET A 1 84 ? 14.984 6.876 -12.936 1.00 76.62 84 MET A CA 1
ATOM 676 C C . MET A 1 84 ? 14.319 6.424 -14.240 1.00 76.62 84 MET A C 1
ATOM 678 O O . MET A 1 84 ? 15.021 6.180 -15.217 1.00 76.62 84 MET A O 1
ATOM 682 N N . GLN A 1 85 ? 12.991 6.306 -14.267 1.00 67.88 85 GLN A N 1
ATOM 683 C CA . GLN A 1 85 ? 12.243 5.932 -15.466 1.00 67.88 85 GLN A CA 1
ATOM 684 C C . GLN A 1 85 ? 12.304 7.026 -16.533 1.00 67.88 85 GLN A C 1
ATOM 686 O O . GLN A 1 85 ? 12.527 6.696 -17.690 1.00 67.88 85 GLN A O 1
ATOM 691 N N . GLU A 1 86 ? 12.219 8.304 -16.157 1.00 65.19 86 GLU A N 1
ATOM 692 C CA . GLU A 1 86 ? 12.408 9.437 -17.076 1.00 65.19 86 GLU A CA 1
ATOM 693 C C . GLU A 1 86 ? 13.803 9.408 -17.716 1.00 65.19 86 GLU A C 1
ATOM 695 O O . GLU A 1 86 ? 13.936 9.491 -18.937 1.00 65.19 86 GLU A O 1
ATOM 700 N N . LYS A 1 87 ? 14.854 9.166 -16.918 1.00 62.03 87 LYS A N 1
ATOM 701 C CA . LYS A 1 87 ? 16.217 8.972 -17.442 1.00 62.03 87 LYS A CA 1
ATOM 702 C C . LYS A 1 87 ? 16.331 7.747 -18.352 1.00 62.03 87 LYS A C 1
ATOM 704 O O . LYS A 1 87 ? 17.066 7.789 -19.333 1.00 62.03 87 LYS A O 1
ATOM 709 N N . LYS A 1 88 ? 15.608 6.663 -18.048 1.00 58.38 88 LYS A N 1
ATOM 710 C CA . LYS A 1 88 ? 15.572 5.457 -18.886 1.00 58.38 88 LYS A CA 1
ATOM 711 C C . LYS A 1 88 ? 14.767 5.678 -20.181 1.00 58.38 88 LYS A C 1
ATOM 713 O O . LYS A 1 88 ? 15.071 5.057 -21.193 1.00 58.38 88 LYS A O 1
ATOM 718 N N . GLY A 1 89 ? 13.783 6.574 -20.176 1.00 55.06 89 GLY A N 1
ATOM 719 C CA . GLY A 1 89 ? 13.028 6.994 -21.359 1.00 55.06 89 GLY A CA 1
ATOM 720 C C . GLY A 1 89 ? 13.883 7.789 -22.346 1.00 55.06 89 GLY A C 1
ATOM 721 O O . GLY A 1 89 ? 13.838 7.505 -23.539 1.00 55.06 89 GLY A O 1
ATOM 722 N N . LEU A 1 90 ? 14.747 8.688 -21.854 1.00 54.88 90 LEU A N 1
ATOM 723 C CA . LEU A 1 90 ? 15.688 9.428 -22.710 1.00 54.88 90 LEU A CA 1
ATOM 724 C C . LEU A 1 90 ? 16.730 8.536 -23.411 1.00 54.88 90 LEU A C 1
ATOM 726 O O . LEU A 1 90 ? 17.203 8.906 -24.478 1.00 54.88 90 LEU A O 1
ATOM 730 N N . VAL A 1 91 ? 17.082 7.368 -22.859 1.00 55.47 91 VAL A N 1
ATOM 731 C CA . VAL A 1 91 ? 18.067 6.461 -23.493 1.00 55.47 91 VAL A CA 1
ATOM 732 C C . VAL A 1 91 ? 17.456 5.484 -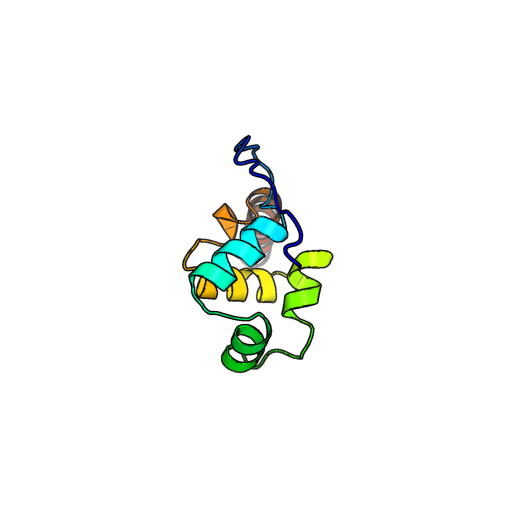24.504 1.00 55.47 91 VAL A C 1
ATOM 734 O O . VAL A 1 91 ? 18.200 4.850 -25.240 1.00 55.47 91 VAL A O 1
ATOM 737 N N . ASN A 1 92 ? 16.124 5.349 -24.570 1.00 51.81 92 ASN A N 1
ATOM 738 C CA . ASN A 1 92 ? 15.448 4.436 -25.511 1.00 51.81 92 ASN A CA 1
ATOM 739 C C . ASN A 1 92 ? 14.806 5.159 -26.714 1.00 51.81 92 ASN A C 1
ATOM 741 O O . ASN A 1 92 ? 14.117 4.527 -27.511 1.00 51.81 92 ASN A O 1
ATOM 745 N N . GLY A 1 93 ? 15.035 6.469 -26.856 1.00 43.50 93 GLY A N 1
ATOM 746 C CA . GLY A 1 93 ? 14.557 7.296 -27.971 1.00 43.50 93 GLY A CA 1
ATOM 747 C C . GLY A 1 93 ? 15.525 7.419 -29.154 1.00 43.50 93 GLY A C 1
ATOM 748 O O . GLY A 1 93 ? 15.354 8.322 -29.963 1.00 43.50 93 GLY A O 1
ATOM 749 N N . GLY A 1 94 ? 16.549 6.566 -29.244 1.00 43.06 94 GLY A N 1
ATOM 750 C CA . GLY A 1 94 ? 17.486 6.527 -30.369 1.00 43.06 94 GLY A CA 1
ATOM 751 C C . GLY A 1 94 ? 17.260 5.289 -31.230 1.00 43.06 94 GLY A C 1
ATOM 752 O O . GLY A 1 94 ? 17.891 4.260 -31.001 1.00 43.06 94 GLY A O 1
ATOM 753 N N . ARG A 1 95 ? 16.342 5.386 -32.188 1.00 42.94 95 ARG A N 1
ATOM 754 C CA . ARG A 1 95 ? 16.402 4.626 -33.440 1.00 42.94 95 ARG A CA 1
ATOM 755 C C . ARG A 1 95 ? 16.524 5.627 -34.571 1.00 42.94 95 ARG A C 1
ATOM 757 O O . ARG A 1 95 ? 15.823 6.658 -34.475 1.00 42.94 95 ARG A O 1
#

pLDDT: mean 77.42, std 16.66, range [42.5, 92.38]

Sequence (95 aa):
MAKNQERTAEKFS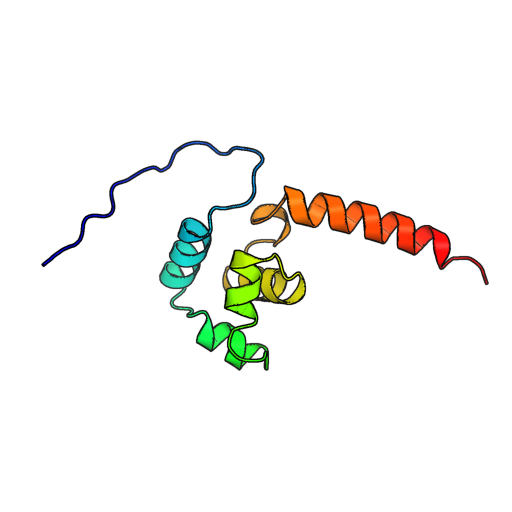FRDWPAEKVKGRLVEMGVTLRDIERSAGAPMDSIRTALVRGFPKGEILIAEAIGVPKEQIWPSRWEKRRRMQEKKGLVNGGR

Radius of gyration: 16.04 Å; Cα contacts (8 Å, |Δi|>4): 69; chains: 1; bounding box: 30×30×60 Å

=== Feature glossary ===
Legend for the data blocks above and below:

— What the protein is —

The amino-acid sequence is the protein's primary structure: the linear order of residues from the N-terminus to the C-terminus, written in one-letter code. Everything else here — the 3D coordinates, the secondary structure, the domain annotations — is ultimately a consequence of this string.

Database cross-references. InterPro integrates a dozen domain/family signature databases into unified entries with residue-range hits. GO terms attach function/process/location labels with evidence codes. CATH codes position the fold in a four-level structural taxonomy. Organism is the NCBI-taxonomy species name.

— Where its atoms are —

The mmCIF block holds the 3D Cartesian coordinates of each backbone atom (N, Cα, C, O) in ångströms. mmCIF is the PDB's canonical archive format — a tagged-loop text representation of the atomic model.

The six renders are orthographic views along the three Cartesian axes in both directions. Representation (cartoon, sticks, or surface) and color scheme (sequence-rainbow or by-chain) vary across proteins so the training set covers all the common visualization conventions.

— Local backbone conformation —

Secondary structure is the local, repeating backbone conformation. DSSP classifies it into eight states by reading the hydrogen-bond network: three helix types (H, G, I), two β types (E, B), two non-regular types (T, S), and unstructured coil (-).

SS3 is a coarse helix/strand/coil call (letters a/b/c) made by the P-SEA algorithm from inter-Cα distances and dihedrals. It is less detailed than DSSP but needs only Cα positions.

Backbone dihedral angles. Every residue except chain termini has a φ (preceding-C → N → Cα → C) and a ψ (N → Cα → C → next-N). They are reported in degrees following the IUPAC sign convention. Secondary structure is essentially a statement about which (φ, ψ) basin each residue occupies.

— Global shape and p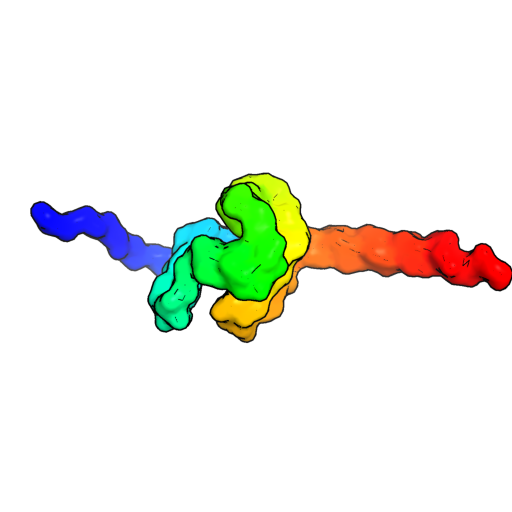acking —

The geometric summary reports three shape descriptors. Rg (radius of gyration) measures how spread out the Cα atoms are about their centre of mass; compact globular proteins have small Rg, elongated or unfolded ones large. Cα contacts (<8 Å, |i−j|>4) count long-range residue pairs in spatial proximity — high for tightly packed folds, near zero for rods or random coil. The bounding-box extents give the protein's footprint along x, y, z in Å.

Solvent accessibility: the surface area of each residue that a 1.4 Å water probe can touch, in Å². When only backbone atoms are present the absolute values are lower than full-atom SASA (side chains contribute most of the area) and are flagged as backbone-only.

Plot images: a contact map (which residues are close in 3D, as an N×N binary image), a Ramachandran scatter (backbone torsion angles, revealing secondary-structure composition at a glance), and — for AlphaFold structures — a PAE heatmap (pairwise prediction confidence).

— Structural neighborhood —

Foldseek's 3Di representation compresses backbone geometry into a per-residue letter drawn from a learned twenty-state alphabet. It captures the tertiary interaction pattern around each residue — which residues are packed against it in space, regardless of where they are in sequence.

Structural nearest neighbors (via Foldseek easy-search vs the PDB). Reported per hit: target PDB id, E-value, and alignment TM-score. A TM-score above ~0.5 is the conventional threshold for 'same fold'.

— Confidence and disorder —

pLDDT (predicted Local Distance Difference Test) is AlphaFold's per-residue confidence score, ranging from 0 to 100. Values above 90 indicate high confidence (typically well-packed cores); 70–90 is confident; 50–70 low confidence; below 50 usually means the region is disordered or the prediction is unreliable there. AlphaFold stores pLDDT in the mmCIF B-factor column.

For experimental (PDB) structures, the B-factor (temperature factor) quantifies the positional spread of each atom in the crystal — a combination of thermal vibration and static disorder — in units of Å². High B-factors mark flexible loops or poorly resolved regions; low B-factors mark the rigid, well-ordered core.

Predicted Aligned Error (PAE) is an AlphaFold confidence matrix: entry (i, j) is the expected error in the position of residue j, in ångströms, when the prediction is superimposed on the true structure at residue i. Low PAE within a block of residues means that block is internally rigid and well-predicted; high PAE between two blocks means their relative placement is uncertain even if each block individually is confident.